Protein AF-A0A8T4I0N9-F1 (afdb_monomer_lite)

Structure (mmCIF, N/CA/C/O backbone):
data_AF-A0A8T4I0N9-F1
#
_entry.id   AF-A0A8T4I0N9-F1
#
loop_
_atom_site.group_PDB
_atom_site.id
_atom_site.type_symbol
_atom_site.label_atom_id
_atom_site.label_alt_id
_atom_site.label_comp_id
_atom_site.label_asym_id
_atom_site.label_entity_id
_atom_site.label_seq_id
_atom_site.pdbx_PDB_ins_code
_atom_site.Cartn_x
_atom_site.Cartn_y
_atom_site.Cartn_z
_atom_site.occupancy
_atom_site.B_iso_or_equiv
_atom_site.auth_seq_id
_atom_site.auth_comp_id
_atom_site.auth_asym_id
_atom_site.auth_atom_id
_atom_site.pdbx_PDB_model_num
ATOM 1 N N . THR A 1 1 ? 6.967 18.344 -15.590 1.00 43.41 1 THR A N 1
ATOM 2 C CA . THR A 1 1 ? 8.040 17.633 -14.869 1.00 43.41 1 THR A CA 1
ATOM 3 C C . THR A 1 1 ? 7.736 17.692 -13.393 1.00 43.41 1 THR A C 1
ATOM 5 O O . THR A 1 1 ? 7.590 18.791 -12.885 1.00 43.41 1 THR A O 1
ATOM 8 N N . VAL A 1 2 ? 7.522 16.546 -12.740 1.00 46.81 2 VAL A N 1
ATOM 9 C CA . VAL A 1 2 ? 7.308 16.485 -11.283 1.00 46.81 2 VAL A CA 1
ATOM 10 C C . VAL A 1 2 ? 8.642 16.780 -10.610 1.00 46.81 2 VAL A C 1
ATOM 12 O O . VAL A 1 2 ? 9.634 16.104 -10.893 1.00 46.81 2 VAL A O 1
ATOM 15 N N . ASP A 1 3 ? 8.665 17.820 -9.787 1.00 49.28 3 ASP A N 1
ATOM 16 C CA . ASP A 1 3 ? 9.858 18.275 -9.089 1.00 49.28 3 ASP A CA 1
ATOM 17 C C . ASP A 1 3 ? 10.225 17.272 -7.985 1.00 49.28 3 ASP A C 1
ATOM 19 O O . ASP A 1 3 ? 9.433 17.005 -7.084 1.00 49.28 3 ASP A O 1
ATOM 23 N N . ARG A 1 4 ? 11.404 16.650 -8.096 1.00 51.47 4 ARG A N 1
ATOM 24 C CA . ARG A 1 4 ? 11.902 15.649 -7.132 1.00 51.47 4 ARG A CA 1
ATOM 25 C C . ARG A 1 4 ? 12.601 16.291 -5.929 1.00 51.47 4 ARG A C 1
ATOM 27 O O . ARG A 1 4 ? 13.083 15.565 -5.067 1.00 51.47 4 ARG A O 1
ATOM 34 N N . GLY A 1 5 ? 12.717 17.622 -5.905 1.00 49.53 5 GLY A N 1
ATOM 35 C CA . GLY A 1 5 ? 13.389 18.370 -4.845 1.00 49.53 5 GLY A CA 1
ATOM 36 C C . GLY A 1 5 ? 12.467 18.796 -3.705 1.00 49.53 5 GLY A C 1
ATOM 37 O O . GLY A 1 5 ? 12.950 19.338 -2.711 1.00 49.53 5 GLY A O 1
ATOM 38 N N . GLN A 1 6 ? 11.151 18.573 -3.816 1.00 55.81 6 GLN A N 1
ATOM 39 C CA . GLN A 1 6 ? 10.235 18.932 -2.740 1.00 55.81 6 GLN A CA 1
ATOM 40 C C . GLN A 1 6 ? 10.457 18.010 -1.532 1.00 55.81 6 GLN A C 1
ATOM 42 O O . GLN A 1 6 ? 10.536 16.789 -1.666 1.00 55.81 6 GLN A O 1
ATOM 47 N N . ALA A 1 7 ? 10.569 18.602 -0.342 1.00 56.41 7 ALA A N 1
ATOM 48 C CA . ALA A 1 7 ? 10.772 17.868 0.899 1.00 56.41 7 ALA A CA 1
ATOM 49 C C . ALA A 1 7 ? 9.578 16.937 1.170 1.00 56.41 7 ALA A C 1
ATOM 51 O O . ALA A 1 7 ? 8.523 17.385 1.618 1.00 56.41 7 ALA A O 1
ATOM 52 N N . VAL A 1 8 ? 9.749 15.638 0.912 1.00 60.56 8 VAL A N 1
ATOM 53 C CA . VAL A 1 8 ? 8.774 14.608 1.284 1.00 60.56 8 VAL A CA 1
ATOM 54 C C . VAL A 1 8 ? 8.681 14.577 2.809 1.00 60.56 8 VAL A C 1
ATOM 56 O O . VAL A 1 8 ? 9.609 14.146 3.490 1.00 60.56 8 VAL A O 1
ATOM 59 N N . ARG A 1 9 ? 7.564 15.061 3.363 1.00 67.88 9 ARG A N 1
ATOM 60 C CA . ARG A 1 9 ? 7.359 15.137 4.822 1.00 67.88 9 ARG A CA 1
ATOM 61 C C . ARG A 1 9 ? 6.867 13.824 5.431 1.00 67.88 9 ARG A C 1
ATOM 63 O O . ARG A 1 9 ? 7.014 13.624 6.632 1.00 67.88 9 ARG A O 1
ATOM 70 N N . ARG A 1 10 ? 6.245 12.952 4.627 1.00 75.50 10 ARG A N 1
ATOM 71 C CA . ARG A 1 10 ? 5.621 11.699 5.081 1.00 75.50 10 ARG A CA 1
ATOM 72 C C . ARG A 1 10 ? 5.846 10.595 4.055 1.00 75.50 10 ARG A C 1
ATOM 74 O O . ARG A 1 10 ? 5.540 10.777 2.877 1.00 75.50 10 ARG A O 1
ATOM 81 N N . THR A 1 11 ? 6.332 9.455 4.523 1.00 79.94 11 THR A N 1
ATOM 82 C CA . THR A 1 11 ? 6.491 8.225 3.743 1.00 79.94 11 THR A CA 1
ATOM 83 C C . THR A 1 11 ? 5.659 7.110 4.368 1.00 79.94 11 THR A C 1
ATOM 85 O O . THR A 1 11 ? 5.438 7.094 5.581 1.00 79.94 11 THR A O 1
ATOM 88 N N . ALA A 1 12 ? 5.181 6.185 3.541 1.00 78.69 12 ALA A N 1
ATOM 89 C CA . ALA A 1 12 ? 4.511 4.969 3.982 1.00 78.69 12 ALA A CA 1
ATOM 90 C C . ALA A 1 12 ? 5.176 3.748 3.340 1.00 78.69 12 ALA A C 1
ATOM 92 O O . ALA A 1 12 ? 5.517 3.775 2.156 1.00 78.69 12 ALA A O 1
ATOM 93 N N . SER A 1 13 ? 5.347 2.691 4.135 1.00 82.12 13 SER A N 1
ATOM 94 C CA . SER A 1 13 ? 5.796 1.373 3.682 1.00 82.12 13 SER A CA 1
ATOM 95 C C . SER A 1 13 ? 4.729 0.362 4.068 1.00 82.12 13 SER A C 1
ATOM 97 O O . SER A 1 13 ? 4.343 0.304 5.236 1.00 82.12 13 SER A O 1
ATOM 99 N N . VAL A 1 14 ? 4.233 -0.397 3.095 1.00 81.06 14 VAL A N 1
ATOM 100 C CA . VAL A 1 14 ? 3.174 -1.387 3.303 1.00 81.06 14 VAL A CA 1
ATOM 101 C C . VAL A 1 14 ? 3.610 -2.710 2.716 1.00 81.06 14 VAL A C 1
ATOM 103 O O . VAL A 1 14 ? 3.897 -2.785 1.526 1.00 81.06 14 VAL A O 1
ATOM 106 N N . THR A 1 15 ? 3.617 -3.739 3.555 1.00 80.94 15 THR A N 1
ATOM 107 C CA . THR A 1 15 ? 3.907 -5.111 3.149 1.00 80.94 15 THR A CA 1
ATOM 108 C C . THR A 1 15 ? 2.585 -5.860 3.007 1.00 80.94 15 THR A C 1
ATOM 110 O O . THR A 1 15 ? 1.840 -6.000 3.980 1.00 80.94 15 THR A O 1
ATOM 113 N N . VAL A 1 16 ? 2.267 -6.309 1.795 1.00 76.00 16 VAL A N 1
ATOM 114 C CA . VAL A 1 16 ? 1.037 -7.041 1.473 1.00 76.00 16 VAL A CA 1
ATOM 115 C C . VAL A 1 16 ? 1.419 -8.459 1.044 1.00 76.00 16 VAL A C 1
ATOM 117 O O . VAL A 1 16 ? 2.260 -8.615 0.164 1.00 76.00 16 VAL A O 1
ATOM 120 N N . PRO A 1 17 ? 0.837 -9.516 1.633 1.00 71.31 17 PRO A N 1
ATOM 121 C CA . PRO A 1 17 ? 1.168 -10.894 1.257 1.00 71.31 17 PRO A CA 1
ATOM 122 C C . PRO A 1 17 ? 0.627 -11.289 -0.127 1.00 71.31 17 PRO A C 1
ATOM 124 O O . PRO A 1 17 ? 1.017 -12.315 -0.671 1.00 71.31 17 PRO A O 1
ATOM 127 N N . ASP A 1 18 ? -0.287 -10.496 -0.681 1.00 71.00 18 ASP A N 1
ATOM 128 C CA . ASP A 1 18 ? -0.916 -10.742 -1.970 1.00 71.00 18 ASP A CA 1
ATOM 129 C C . ASP A 1 18 ? -0.004 -10.287 -3.119 1.00 71.00 18 ASP A C 1
ATOM 131 O O . ASP A 1 18 ? 0.261 -9.098 -3.293 1.00 71.00 18 ASP A O 1
ATOM 135 N N . THR A 1 19 ? 0.488 -11.239 -3.912 1.00 64.62 19 THR A N 1
ATOM 136 C CA . THR A 1 19 ? 1.438 -10.967 -5.001 1.00 64.62 19 THR A CA 1
ATOM 137 C C . THR A 1 19 ? 0.788 -10.427 -6.274 1.00 64.62 19 THR A C 1
ATOM 139 O O . THR A 1 19 ? 1.504 -10.052 -7.203 1.00 64.62 19 THR A O 1
ATOM 142 N N . SER A 1 20 ? -0.549 -10.325 -6.338 1.00 66.38 20 SER A N 1
ATOM 143 C CA . SER A 1 20 ? -1.237 -9.714 -7.488 1.00 66.38 20 SER A CA 1
ATOM 144 C C . SER A 1 20 ? -0.995 -8.204 -7.589 1.00 66.38 20 SER A C 1
ATOM 146 O O . SER A 1 20 ? -1.180 -7.613 -8.651 1.00 66.38 20 SER A O 1
ATOM 148 N N . PHE A 1 21 ? -0.500 -7.584 -6.512 1.00 63.84 21 PHE A N 1
ATOM 149 C CA . PHE A 1 21 ? -0.075 -6.185 -6.505 1.00 63.84 21 PHE A CA 1
ATOM 150 C C . PHE A 1 21 ? 1.290 -5.941 -7.173 1.00 63.84 21 PHE A C 1
ATOM 152 O O . PHE A 1 21 ? 1.634 -4.781 -7.408 1.00 63.84 21 PHE A O 1
ATOM 159 N N . ILE A 1 22 ? 2.058 -6.990 -7.505 1.00 62.94 22 ILE A N 1
ATOM 160 C CA . ILE A 1 22 ? 3.282 -6.854 -8.307 1.00 62.94 22 ILE A CA 1
ATOM 161 C C . ILE A 1 22 ? 2.885 -6.827 -9.787 1.00 62.94 22 ILE A C 1
ATOM 163 O O . ILE A 1 22 ? 2.383 -7.830 -10.301 1.00 62.94 22 ILE A O 1
ATOM 167 N N . PRO A 1 23 ? 3.109 -5.711 -10.504 1.00 61.84 23 PRO A N 1
ATOM 168 C CA . PRO A 1 23 ? 2.758 -5.623 -11.915 1.00 61.84 23 PRO A CA 1
ATOM 169 C C . PRO A 1 23 ? 3.617 -6.604 -12.730 1.00 61.84 23 PRO A C 1
ATOM 171 O O . PRO A 1 23 ? 4.826 -6.417 -12.861 1.00 61.84 23 PRO A O 1
ATOM 174 N N . ARG A 1 24 ? 2.998 -7.653 -13.292 1.00 62.56 24 ARG A N 1
ATOM 175 C CA . ARG A 1 24 ? 3.684 -8.647 -14.145 1.00 62.56 24 ARG A CA 1
ATOM 176 C C . ARG A 1 24 ? 3.765 -8.212 -15.611 1.00 62.56 24 ARG A C 1
ATOM 178 O O . ARG A 1 24 ? 4.634 -8.677 -16.345 1.00 62.56 24 ARG A O 1
ATOM 185 N N . THR A 1 25 ? 2.898 -7.295 -16.037 1.00 57.34 25 THR A N 1
ATOM 186 C CA . THR A 1 25 ? 2.922 -6.673 -17.367 1.00 57.34 25 THR A CA 1
ATOM 187 C C . THR A 1 25 ? 2.885 -5.139 -17.264 1.00 57.34 25 THR A C 1
ATOM 189 O O . THR A 1 25 ? 2.314 -4.598 -16.317 1.00 57.34 25 THR A O 1
ATOM 192 N N . PRO A 1 26 ? 3.454 -4.393 -18.235 1.00 53.94 26 PRO A N 1
ATOM 193 C CA . PRO A 1 26 ? 3.474 -2.920 -18.216 1.00 53.94 26 PRO A CA 1
ATOM 194 C C . PRO A 1 26 ? 2.080 -2.265 -18.281 1.00 53.94 26 PRO A C 1
ATOM 196 O O . PRO A 1 26 ? 1.951 -1.062 -18.066 1.00 53.94 26 PRO A O 1
ATOM 199 N N . THR A 1 27 ? 1.045 -3.046 -18.590 1.00 54.62 27 THR A N 1
ATOM 200 C CA . THR A 1 27 ? -0.371 -2.656 -18.627 1.00 54.62 27 THR A CA 1
ATOM 201 C C . THR A 1 27 ? -1.124 -2.923 -17.322 1.00 54.62 27 THR A C 1
ATOM 203 O O . THR A 1 27 ? -2.262 -2.474 -17.191 1.00 54.62 27 THR A O 1
ATOM 206 N N . GLU A 1 28 ? -0.537 -3.643 -16.363 1.00 54.84 28 GLU A N 1
ATOM 207 C CA . GLU A 1 28 ? -1.206 -3.979 -15.106 1.00 54.84 28 GLU A CA 1
ATOM 208 C C . GLU A 1 28 ? -1.125 -2.846 -14.069 1.00 54.84 28 GLU A C 1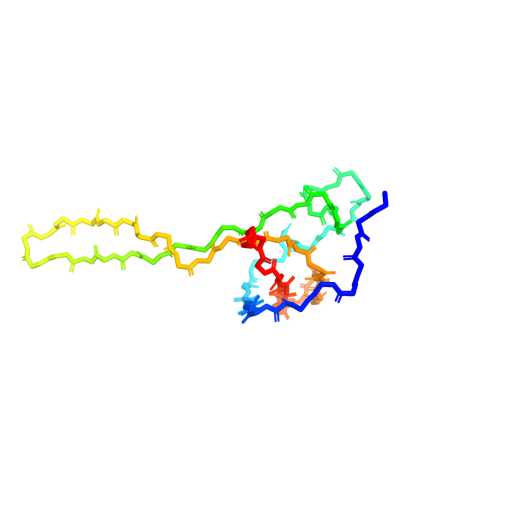
ATOM 210 O O . GLU A 1 28 ? -0.153 -2.102 -13.966 1.00 54.84 28 GLU A O 1
ATOM 215 N N . GLN A 1 29 ? -2.223 -2.731 -13.321 1.00 53.94 29 GLN A N 1
ATOM 216 C CA . GLN A 1 29 ? -2.787 -1.613 -12.545 1.00 53.94 29 GLN A CA 1
ATOM 217 C C . GLN A 1 29 ? -1.856 -0.829 -11.594 1.00 53.94 29 GLN A C 1
ATOM 219 O O . GLN A 1 29 ? -2.240 0.236 -11.106 1.00 53.94 29 GLN A O 1
ATOM 224 N N . LEU A 1 30 ? -0.639 -1.313 -11.350 1.00 55.66 30 LEU A N 1
ATOM 225 C CA . LEU A 1 30 ? 0.379 -0.696 -10.498 1.00 55.66 30 LEU A CA 1
ATOM 226 C C . LEU A 1 30 ? 1.590 -0.228 -11.310 1.00 55.66 30 LEU A C 1
ATOM 228 O O . LEU A 1 30 ? 2.737 -0.373 -10.893 1.00 55.66 30 LEU A O 1
ATOM 232 N N . ALA A 1 31 ? 1.339 0.383 -12.471 1.00 55.16 31 ALA A N 1
ATOM 233 C CA . ALA A 1 31 ? 2.365 1.120 -13.192 1.00 55.16 31 ALA A CA 1
ATOM 234 C C . ALA A 1 31 ? 3.008 2.131 -12.230 1.00 55.16 31 ALA A C 1
ATOM 236 O O . ALA A 1 31 ? 2.381 3.115 -11.814 1.00 55.16 31 ALA A O 1
ATOM 237 N N . ILE A 1 32 ? 4.252 1.850 -11.840 1.00 55.47 32 ILE A N 1
ATOM 238 C CA . ILE A 1 32 ? 5.090 2.729 -11.028 1.00 55.47 32 ILE A CA 1
ATOM 239 C C . ILE A 1 32 ? 5.010 4.103 -11.698 1.00 55.47 32 ILE A C 1
ATOM 241 O O . ILE A 1 32 ? 5.212 4.203 -12.907 1.00 55.47 32 ILE A O 1
ATOM 245 N N . TYR A 1 33 ? 4.627 5.130 -10.928 1.00 54.91 33 TYR A N 1
ATOM 246 C CA . TYR A 1 33 ? 4.338 6.509 -11.363 1.00 54.91 33 TYR A CA 1
ATOM 247 C C . TYR A 1 33 ? 2.915 6.871 -11.823 1.00 54.91 33 TYR A C 1
ATOM 249 O O . TYR A 1 33 ? 2.651 8.074 -11.913 1.00 54.91 33 TYR A O 1
ATOM 257 N N . GLY A 1 34 ? 2.009 5.910 -12.033 1.00 59.19 34 GLY A N 1
ATOM 258 C CA . GLY A 1 34 ? 0.585 6.137 -12.338 1.00 59.19 34 GLY A CA 1
ATOM 259 C C . GLY A 1 34 ? -0.377 5.833 -11.180 1.00 59.19 34 GLY A C 1
ATOM 260 O O . GLY A 1 34 ? -1.501 6.334 -11.166 1.00 59.19 34 GLY A O 1
ATOM 261 N N . ALA A 1 35 ? 0.068 5.056 -10.189 1.00 66.94 35 ALA A N 1
ATOM 262 C CA . ALA A 1 35 ? -0.757 4.619 -9.065 1.00 66.94 35 ALA A CA 1
ATOM 263 C C . ALA A 1 35 ? -0.660 5.547 -7.837 1.00 66.94 35 ALA A C 1
ATOM 265 O O . ALA A 1 35 ? 0.396 6.105 -7.513 1.00 66.94 35 ALA A O 1
ATOM 266 N N . LYS A 1 36 ? -1.785 5.687 -7.126 1.00 76.88 36 LYS A N 1
ATOM 267 C CA . LYS A 1 36 ? -1.882 6.384 -5.836 1.00 76.88 36 LYS A CA 1
ATOM 268 C C . LYS A 1 36 ? -2.192 5.372 -4.741 1.00 76.88 36 LYS A C 1
ATOM 270 O O . LYS A 1 36 ? -3.041 4.507 -4.933 1.00 76.88 36 LYS A O 1
ATOM 275 N N . LEU A 1 37 ? -1.527 5.514 -3.601 1.00 79.56 37 LEU A N 1
ATOM 276 C CA . LEU A 1 37 ? -1.765 4.708 -2.415 1.00 79.56 37 LEU A CA 1
ATOM 277 C C . LEU A 1 37 ? -2.636 5.495 -1.436 1.00 79.56 37 LEU A C 1
ATOM 279 O O . LEU A 1 37 ? -2.245 6.570 -0.975 1.00 79.56 37 LEU A O 1
ATOM 283 N N . ARG A 1 38 ? -3.797 4.930 -1.100 1.00 83.19 38 ARG A N 1
ATOM 284 C CA . ARG A 1 38 ? -4.640 5.363 0.016 1.00 83.19 38 ARG A CA 1
ATOM 285 C C . ARG A 1 38 ? -4.569 4.299 1.092 1.00 83.19 38 ARG A C 1
ATOM 287 O O . ARG A 1 38 ? -4.916 3.153 0.829 1.00 83.19 38 ARG A O 1
ATOM 294 N N . LEU A 1 39 ? -4.138 4.682 2.286 1.00 81.69 39 LEU A N 1
ATOM 295 C CA . LEU A 1 39 ? -4.206 3.817 3.455 1.00 81.69 39 LEU A CA 1
ATOM 296 C C . LEU A 1 39 ? -5.280 4.337 4.378 1.00 81.69 39 LEU A C 1
ATOM 298 O O . LEU A 1 39 ? -5.335 5.531 4.688 1.00 81.69 39 LEU A O 1
ATOM 302 N N . GLU A 1 40 ? -6.103 3.415 4.842 1.00 85.69 40 GLU A N 1
ATOM 303 C CA . GLU A 1 40 ? -7.172 3.699 5.772 1.00 85.69 40 GLU A CA 1
ATOM 304 C C . GLU A 1 40 ? -7.111 2.712 6.927 1.00 85.69 40 GLU A C 1
ATOM 306 O O . GLU A 1 40 ? -6.714 1.557 6.766 1.00 85.69 40 GLU A O 1
ATOM 311 N N . ARG A 1 41 ? -7.480 3.181 8.112 1.00 81.44 41 ARG A N 1
ATOM 312 C CA . ARG A 1 41 ? -7.532 2.370 9.319 1.00 81.44 41 ARG A CA 1
ATOM 313 C C . ARG A 1 41 ? -8.985 2.184 9.717 1.00 81.44 41 ARG A C 1
ATOM 315 O O . ARG A 1 41 ? -9.692 3.161 9.940 1.00 81.44 41 ARG A O 1
ATOM 322 N N . GLY A 1 42 ? -9.404 0.930 9.848 1.00 86.81 42 GLY A N 1
ATOM 323 C CA . GLY A 1 42 ? -10.687 0.598 10.456 1.00 86.81 42 GLY A CA 1
ATOM 324 C C . GLY A 1 42 ? -10.673 0.908 11.955 1.00 86.81 42 GLY A C 1
ATOM 325 O O . GLY A 1 42 ? -9.781 0.460 12.681 1.00 86.81 42 GLY A O 1
ATOM 326 N N . LEU A 1 43 ? -11.660 1.662 12.418 1.00 85.12 43 LEU A N 1
ATOM 327 C CA . LEU A 1 43 ? -11.987 1.894 13.817 1.00 85.12 43 LEU A CA 1
ATOM 328 C C . LEU A 1 43 ? -13.272 1.136 14.123 1.00 85.12 43 LEU A C 1
ATOM 330 O O . LEU A 1 43 ? -14.293 1.357 13.480 1.00 85.12 43 LEU A O 1
ATOM 334 N N . ARG A 1 44 ? -13.216 0.234 15.104 1.00 88.38 44 ARG A N 1
ATOM 335 C CA . ARG A 1 44 ? -14.397 -0.464 15.607 1.00 88.38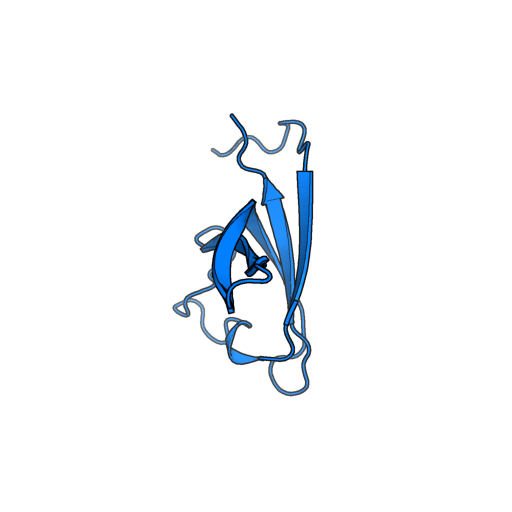 44 ARG A CA 1
ATOM 336 C C . ARG A 1 44 ? -14.819 0.167 16.924 1.00 88.38 44 ARG A C 1
ATOM 338 O O . ARG A 1 44 ? -14.056 0.144 17.889 1.00 88.38 44 ARG A O 1
ATOM 345 N N . TYR A 1 45 ? -16.021 0.717 16.956 1.00 85.56 45 TYR A N 1
ATOM 346 C CA . TYR A 1 45 ? -16.597 1.331 18.143 1.00 85.56 45 TYR A C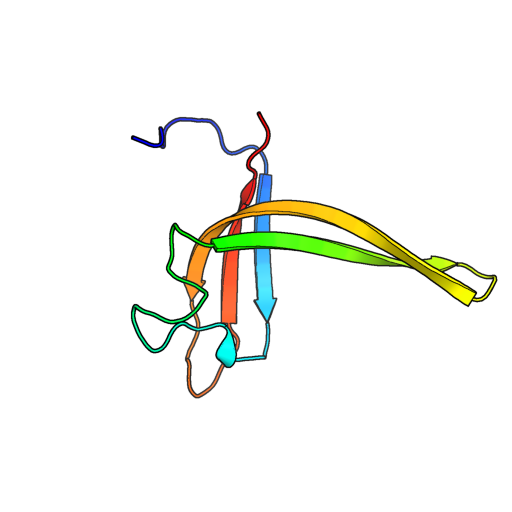A 1
ATOM 347 C C . TYR A 1 45 ? -17.238 0.274 19.049 1.00 85.56 45 TYR A C 1
ATOM 349 O O . TYR A 1 45 ? -17.596 -0.824 18.616 1.00 85.56 45 TYR A O 1
ATOM 357 N N . GLY A 1 46 ? -17.391 0.600 20.337 1.00 85.69 46 GLY A N 1
ATOM 358 C CA . GLY A 1 46 ? -17.967 -0.315 21.333 1.00 85.69 46 GLY A CA 1
ATOM 359 C C . GLY A 1 46 ? -19.431 -0.693 21.071 1.00 85.69 46 GLY A C 1
ATOM 360 O O . GLY A 1 46 ? -19.897 -1.707 21.577 1.00 85.69 46 GLY A O 1
ATOM 361 N N . ASN A 1 47 ? -20.138 0.086 20.250 1.00 86.44 47 ASN A N 1
ATOM 362 C CA . ASN A 1 47 ? -21.503 -0.179 19.788 1.00 86.44 47 ASN A CA 1
ATOM 363 C C . ASN A 1 47 ? -21.562 -1.074 18.531 1.00 86.44 47 ASN A C 1
ATOM 365 O O . ASN A 1 47 ? -22.650 -1.372 18.049 1.00 86.44 47 ASN A O 1
ATOM 369 N N . GLY A 1 48 ? -20.413 -1.524 18.016 1.00 84.31 48 GLY A N 1
ATOM 370 C CA . GLY A 1 48 ? -20.324 -2.406 16.855 1.00 84.31 48 GLY A CA 1
ATOM 371 C C . GLY A 1 48 ? -20.155 -1.693 15.514 1.00 84.31 48 GLY A C 1
ATOM 372 O O . GLY A 1 48 ? -19.859 -2.379 14.536 1.00 84.31 48 GLY A O 1
ATOM 373 N N . ASP A 1 49 ? -20.267 -0.362 15.465 1.00 87.12 49 ASP A N 1
ATOM 374 C CA . ASP A 1 49 ? -20.004 0.408 14.249 1.00 87.12 49 ASP A CA 1
ATOM 375 C C . ASP A 1 49 ? -18.539 0.291 13.819 1.00 87.12 49 ASP A C 1
ATOM 377 O O . ASP A 1 49 ? -17.621 0.229 14.64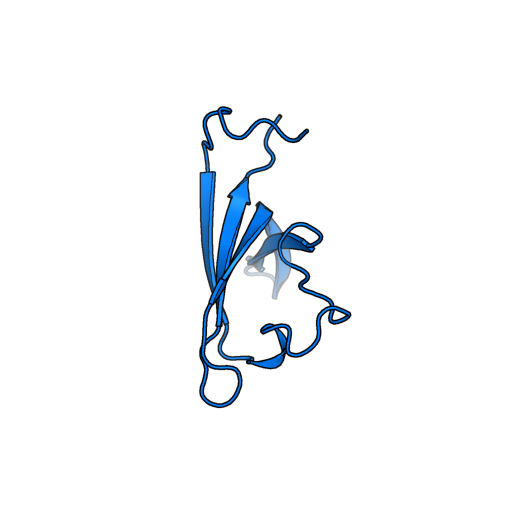7 1.00 87.12 49 ASP A O 1
ATOM 381 N N . VAL A 1 50 ? -18.326 0.271 12.504 1.00 88.94 50 VAL A N 1
ATOM 382 C CA . VAL A 1 50 ? -16.999 0.277 11.889 1.00 88.94 50 VAL A CA 1
ATOM 383 C C . VAL A 1 50 ? -16.885 1.506 11.002 1.00 88.94 50 VAL A C 1
ATOM 385 O O . VAL A 1 50 ? -17.611 1.639 10.021 1.00 88.94 50 VAL A O 1
ATOM 388 N N . GLU A 1 51 ? -15.946 2.385 11.329 1.00 87.06 51 GLU A N 1
ATOM 389 C CA . GLU A 1 51 ? -15.586 3.538 10.507 1.00 87.06 51 GLU A CA 1
ATOM 390 C C . GLU A 1 51 ? -14.202 3.328 9.910 1.00 87.06 51 GLU A C 1
ATOM 392 O O . GLU A 1 51 ? -13.335 2.695 10.507 1.00 87.06 51 GLU A O 1
ATOM 397 N N . THR A 1 52 ? -13.981 3.860 8.717 1.00 85.31 52 THR A N 1
ATOM 398 C CA . THR A 1 52 ? -12.683 3.809 8.056 1.00 85.31 52 THR A CA 1
ATOM 399 C C . THR A 1 52 ? -12.114 5.220 7.993 1.00 85.31 52 THR A C 1
ATOM 401 O O . THR A 1 52 ? -12.692 6.086 7.342 1.00 85.31 52 THR A O 1
ATOM 404 N N . VAL A 1 53 ? -10.992 5.455 8.681 1.00 84.06 53 VAL A N 1
ATOM 405 C CA . VAL A 1 53 ? -10.332 6.768 8.709 1.00 84.06 53 VAL A CA 1
ATOM 406 C C . VAL A 1 53 ? -9.099 6.779 7.805 1.00 84.06 53 VAL A C 1
ATOM 408 O O . VAL A 1 53 ? -8.261 5.877 7.907 1.00 84.06 53 VAL A O 1
ATOM 411 N N . PRO A 1 54 ? -8.936 7.782 6.925 1.00 84.50 54 PRO A N 1
ATOM 412 C CA . PRO A 1 54 ? -7.758 7.877 6.075 1.00 84.50 54 PRO A CA 1
ATOM 413 C C . PRO A 1 54 ? -6.525 8.220 6.921 1.00 84.50 54 PRO A C 1
ATOM 415 O O . PRO A 1 54 ? -6.514 9.206 7.655 1.00 84.50 54 PRO A O 1
ATOM 418 N N . VAL A 1 55 ? -5.472 7.408 6.811 1.00 84.88 55 VAL A N 1
ATOM 419 C CA . VAL A 1 55 ? -4.207 7.598 7.546 1.00 84.88 55 VAL A CA 1
ATOM 420 C C . VAL A 1 55 ? -3.059 8.051 6.647 1.00 84.88 55 VAL A C 1
ATOM 422 O O . VAL A 1 55 ? -2.118 8.678 7.132 1.00 84.88 55 VAL A O 1
ATOM 425 N N . PHE A 1 56 ? -3.129 7.761 5.345 1.00 82.50 56 PHE A N 1
ATOM 426 C CA . PHE A 1 56 ? -2.128 8.196 4.375 1.00 82.50 56 PHE A CA 1
ATOM 427 C C . PHE A 1 56 ? -2.718 8.309 2.967 1.00 82.50 56 PHE A C 1
ATOM 429 O O . PHE A 1 56 ? -3.526 7.479 2.546 1.00 82.50 56 PHE A O 1
ATOM 436 N N . TRP A 1 57 ? -2.254 9.311 2.224 1.00 83.69 57 TRP A N 1
ATOM 437 C CA . TRP A 1 57 ? -2.511 9.463 0.799 1.00 83.69 57 TRP A CA 1
ATOM 438 C C . TRP A 1 57 ? -1.233 9.918 0.100 1.00 83.69 57 TRP A C 1
ATOM 440 O O . TRP A 1 57 ? -0.639 10.938 0.459 1.00 83.69 57 TRP A O 1
ATOM 450 N N . GLY A 1 58 ? -0.807 9.171 -0.910 1.00 83.94 58 GLY A N 1
ATOM 451 C CA . GLY A 1 58 ? 0.451 9.452 -1.582 1.00 83.94 58 GLY A CA 1
ATOM 452 C C . GLY A 1 58 ? 0.582 8.786 -2.935 1.00 83.94 58 GLY A C 1
ATOM 453 O O . GLY A 1 58 ? -0.264 8.005 -3.368 1.00 83.94 58 GLY A O 1
ATOM 454 N N . ARG A 1 59 ? 1.665 9.120 -3.623 1.00 81.12 59 ARG A N 1
ATOM 455 C CA . ARG A 1 59 ? 2.059 8.467 -4.868 1.00 81.12 59 ARG A CA 1
ATOM 456 C C . ARG A 1 59 ? 2.886 7.232 -4.541 1.00 81.12 59 ARG A C 1
ATOM 458 O O . ARG A 1 59 ? 3.737 7.303 -3.663 1.00 81.12 59 ARG A O 1
ATOM 465 N N . VAL A 1 60 ? 2.669 6.139 -5.268 1.00 79.12 60 VAL A N 1
ATOM 466 C CA . VAL A 1 60 ? 3.550 4.968 -5.187 1.00 79.12 60 VAL A CA 1
ATOM 467 C C . VAL A 1 60 ? 4.874 5.282 -5.886 1.00 79.12 60 VAL A C 1
ATOM 469 O O . VAL A 1 60 ? 4.886 5.629 -7.071 1.00 79.12 60 VAL A O 1
ATOM 472 N N . ASP A 1 61 ? 5.975 5.161 -5.150 1.00 76.12 61 ASP A N 1
ATOM 473 C CA . ASP A 1 61 ? 7.333 5.393 -5.651 1.00 76.12 61 ASP A CA 1
ATOM 474 C C . ASP A 1 61 ? 8.030 4.095 -6.048 1.00 76.12 61 ASP A C 1
ATOM 476 O O . ASP A 1 61 ? 8.804 4.087 -7.003 1.00 76.12 61 ASP A O 1
ATOM 480 N N . ALA A 1 62 ? 7.758 3.008 -5.322 1.00 74.25 62 ALA A N 1
ATOM 481 C CA . ALA A 1 62 ? 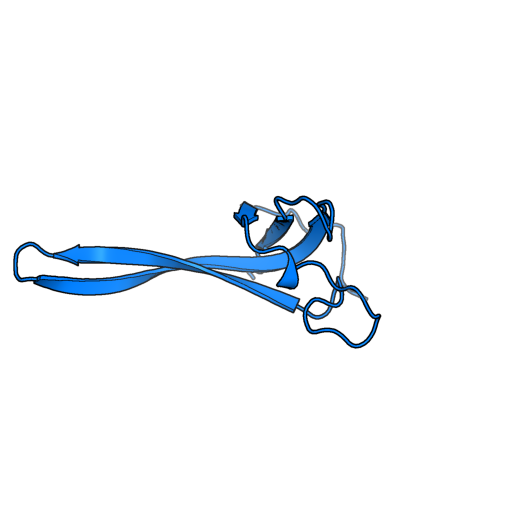8.326 1.696 -5.591 1.00 74.25 62 ALA A CA 1
ATOM 482 C C . ALA A 1 62 ? 7.377 0.582 -5.142 1.00 74.25 62 ALA A C 1
ATOM 484 O O . ALA A 1 62 ? 6.658 0.725 -4.152 1.00 74.25 62 ALA A O 1
ATOM 485 N N . VAL A 1 63 ? 7.419 -0.525 -5.874 1.00 74.06 63 VAL A N 1
ATOM 486 C CA . VAL A 1 63 ? 6.771 -1.795 -5.546 1.00 74.06 63 VAL A CA 1
ATOM 487 C C . VAL A 1 63 ? 7.853 -2.849 -5.713 1.00 74.06 63 VAL A C 1
ATOM 489 O O . VAL A 1 63 ? 8.398 -2.980 -6.807 1.00 74.06 63 VAL A O 1
ATOM 492 N N . ASP A 1 64 ? 8.208 -3.515 -4.627 1.00 73.81 64 ASP A N 1
ATOM 493 C CA . ASP A 1 64 ? 9.235 -4.554 -4.571 1.00 73.81 64 ASP A CA 1
ATOM 494 C C . ASP A 1 64 ? 8.606 -5.857 -4.061 1.00 73.81 64 ASP A C 1
ATOM 496 O O . ASP A 1 64 ? 7.508 -5.836 -3.506 1.00 73.81 64 ASP A O 1
ATOM 500 N N . GLY A 1 65 ? 9.264 -6.988 -4.271 1.00 72.06 65 GLY A N 1
ATOM 501 C CA . GLY A 1 65 ? 8.760 -8.296 -3.868 1.00 72.06 65 GLY A CA 1
ATOM 502 C C . GLY A 1 65 ? 8.803 -9.320 -4.993 1.00 72.06 65 GLY A C 1
ATOM 503 O O . GLY A 1 65 ? 8.828 -8.989 -6.180 1.00 72.06 65 GLY A O 1
ATOM 504 N N . ASP A 1 66 ? 8.815 -10.588 -4.595 1.00 70.75 66 ASP A N 1
ATOM 505 C CA . ASP A 1 66 ? 8.802 -11.707 -5.527 1.00 70.75 66 ASP A CA 1
ATOM 506 C C . ASP A 1 66 ? 7.354 -11.996 -5.982 1.00 70.75 66 ASP A C 1
ATOM 508 O O . ASP A 1 66 ? 6.488 -12.240 -5.135 1.00 70.75 66 ASP A O 1
ATOM 512 N N . PRO A 1 67 ? 7.053 -11.965 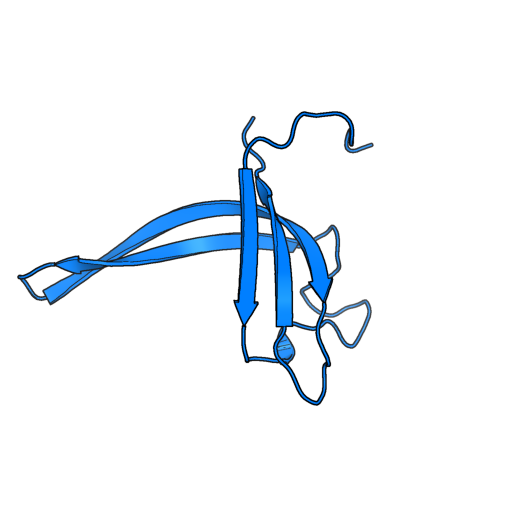-7.295 1.00 66.44 67 PRO A N 1
ATOM 513 C CA . PRO A 1 67 ? 5.698 -12.175 -7.807 1.00 66.44 67 PRO A CA 1
ATOM 514 C C . PRO A 1 67 ? 5.163 -13.594 -7.572 1.00 66.44 67 PRO A C 1
ATOM 516 O O . PRO A 1 67 ? 3.946 -13.798 -7.581 1.00 66.44 67 PRO A O 1
ATOM 519 N N . ASP A 1 68 ? 6.035 -14.577 -7.365 1.00 66.12 68 ASP A N 1
ATOM 520 C CA . ASP A 1 68 ? 5.670 -15.983 -7.206 1.00 66.12 68 ASP A CA 1
ATOM 521 C C . ASP A 1 68 ? 5.735 -16.443 -5.741 1.00 66.12 68 ASP A C 1
ATOM 523 O O . ASP A 1 68 ? 4.986 -17.342 -5.356 1.00 66.12 68 ASP A O 1
ATOM 527 N N . TYR A 1 69 ? 6.558 -15.795 -4.908 1.00 66.81 69 TYR A N 1
ATOM 528 C CA . TYR A 1 69 ? 6.780 -16.200 -3.513 1.00 66.81 69 TYR A CA 1
ATOM 529 C C . TYR A 1 69 ? 6.319 -15.180 -2.451 1.00 66.81 69 TYR A C 1
ATOM 531 O O . TYR A 1 69 ? 5.996 -15.591 -1.335 1.00 66.81 69 TYR A O 1
ATOM 539 N N . GLY A 1 70 ? 6.216 -13.886 -2.783 1.00 59.31 70 GLY A N 1
ATOM 540 C CA . GLY A 1 70 ? 5.802 -12.808 -1.867 1.00 59.31 70 GLY A CA 1
ATOM 541 C C . GLY A 1 70 ? 6.753 -12.565 -0.676 1.00 59.31 70 GLY A C 1
ATOM 542 O O . GLY A 1 70 ? 7.728 -13.297 -0.500 1.00 59.31 70 GLY A O 1
ATOM 543 N N . PRO A 1 71 ? 6.492 -11.562 0.191 1.00 70.25 71 PRO A N 1
ATOM 544 C CA . PRO A 1 71 ? 5.438 -10.543 0.133 1.00 70.25 71 PRO A CA 1
ATOM 545 C C . PRO A 1 71 ? 5.799 -9.344 -0.764 1.00 70.25 71 PRO A C 1
ATOM 547 O O . PRO A 1 71 ? 6.929 -9.210 -1.224 1.00 70.25 71 PRO A O 1
ATOM 550 N N . VAL A 1 72 ? 4.817 -8.475 -1.006 1.00 77.81 72 VAL A N 1
ATOM 551 C CA . VAL A 1 72 ? 4.951 -7.247 -1.799 1.00 77.81 72 VAL A CA 1
ATOM 552 C C . VAL A 1 72 ? 5.180 -6.054 -0.887 1.00 77.81 72 VAL A C 1
ATOM 554 O O . VAL A 1 72 ? 4.342 -5.758 -0.036 1.00 77.81 72 VAL A O 1
ATOM 557 N N . ASP A 1 73 ? 6.264 -5.326 -1.106 1.00 80.75 73 ASP A N 1
ATOM 558 C CA . ASP A 1 73 ? 6.601 -4.096 -0.404 1.00 80.75 73 ASP A CA 1
ATOM 559 C C . ASP A 1 73 ? 6.291 -2.873 -1.269 1.00 80.75 73 ASP A C 1
ATOM 561 O O . ASP A 1 73 ? 6.958 -2.581 -2.261 1.00 80.75 73 ASP A O 1
ATOM 565 N N . ILE A 1 74 ? 5.280 -2.108 -0.863 1.00 81.62 74 ILE A N 1
ATOM 566 C CA . ILE A 1 74 ? 4.856 -0.879 -1.536 1.00 81.62 74 ILE A CA 1
ATOM 567 C C . ILE A 1 74 ? 5.365 0.322 -0.742 1.00 81.62 74 ILE A C 1
ATOM 569 O O . ILE A 1 74 ? 5.039 0.493 0.436 1.00 81.62 74 ILE A O 1
ATOM 573 N N . LYS A 1 75 ? 6.130 1.191 -1.404 1.00 83.00 75 LYS A N 1
ATOM 574 C CA . LYS A 1 75 ? 6.626 2.457 -0.851 1.00 83.00 75 LYS A CA 1
ATOM 575 C C . LYS A 1 75 ? 5.918 3.627 -1.509 1.00 83.00 75 LYS A C 1
ATOM 577 O O . LYS A 1 75 ? 5.800 3.679 -2.735 1.00 83.00 75 LYS A O 1
ATOM 582 N N . ALA A 1 76 ? 5.479 4.580 -0.696 1.00 82.31 76 ALA A N 1
ATOM 583 C CA . ALA A 1 76 ? 4.785 5.764 -1.175 1.00 82.31 76 ALA A CA 1
ATOM 584 C C . ALA A 1 76 ? 5.202 7.042 -0.442 1.00 82.31 76 ALA A C 1
ATOM 586 O O . ALA A 1 76 ? 5.453 7.034 0.768 1.00 82.31 76 ALA A O 1
ATOM 587 N N . SER A 1 77 ? 5.186 8.150 -1.176 1.00 81.19 77 SER A N 1
ATOM 588 C CA . SER A 1 77 ? 5.462 9.501 -0.690 1.00 81.19 77 SER A CA 1
ATOM 589 C C . SER A 1 77 ? 4.183 10.325 -0.667 1.00 81.19 77 SER A C 1
ATOM 591 O O . SER A 1 77 ? 3.401 10.321 -1.623 1.00 81.19 77 SER A O 1
ATOM 593 N N . GLY A 1 78 ? 3.957 11.020 0.447 1.00 78.38 78 GLY A N 1
ATOM 594 C CA . GLY A 1 78 ? 2.768 11.843 0.650 1.00 78.38 78 GLY A CA 1
ATOM 595 C C . GLY A 1 78 ? 2.667 12.979 -0.369 1.00 78.38 78 GLY A C 1
ATOM 596 O O . GLY A 1 78 ? 3.657 13.646 -0.660 1.00 78.38 78 GLY A O 1
ATOM 597 N N . LEU A 1 79 ? 1.458 13.205 -0.887 1.00 71.31 79 LEU A N 1
ATOM 598 C CA . LEU A 1 79 ? 1.127 14.306 -1.807 1.00 71.31 79 LEU A CA 1
ATOM 599 C C . LEU A 1 79 ? 0.468 15.470 -1.050 1.00 71.31 79 LEU A C 1
ATOM 601 O O . LEU A 1 79 ? -0.603 15.938 -1.436 1.00 71.31 79 LEU A O 1
ATOM 605 N N . GLU A 1 80 ? 1.061 15.890 0.066 1.00 62.75 80 GLU A N 1
ATOM 606 C CA . GLU A 1 80 ? 0.532 17.016 0.845 1.00 62.75 80 GLU A CA 1
ATOM 607 C C . GLU A 1 80 ? 1.031 18.327 0.213 1.00 62.75 80 GLU A C 1
ATOM 609 O O . GLU A 1 80 ? 2.239 18.508 0.047 1.00 62.75 80 GLU A O 1
ATOM 614 N N . ALA A 1 81 ? 0.088 19.172 -0.219 1.00 52.22 81 ALA A N 1
ATOM 615 C CA . ALA A 1 81 ? 0.338 20.455 -0.883 1.00 52.22 81 ALA A CA 1
ATOM 616 C C . ALA A 1 81 ? 0.933 21.508 0.064 1.00 52.22 81 ALA A C 1
ATOM 618 O O . ALA A 1 81 ? 0.565 21.507 1.263 1.00 52.22 81 ALA A O 1
#

Radius of gyration: 15.01 Å; chains: 1; bounding box: 35×37×40 Å

Sequence (81 aa):
TVDRGQAVRRTASVTVPDTSFIPRTPTEQLAIYGAKLRLERGLRYGNGDVETVPVFWGRVDAVDGDPDYGPVDIKASGLEA

Foldseek 3Di:
DPDPPPPQPDKDKDKAFQLLCPDPDCPDDCNQQPDKDWDWDWDQDPVGDIDTHTDAIFHWNDWDADSVGDIIITMTTGPDD

pLDDT: mean 71.68, std 12.34, range [43.41, 88.94]

Secondary structure (DSSP, 8-state):
---TTS----EEEEEES-GGGS-SSTTSS--TTT-EEEEEEEEE-TTS-EEEEEEEEEEEEEEES-TTT--EEEEEEE---